Protein AF-A0A7X0KRL3-F1 (afdb_monomer_lite)

pLDDT: mean 84.52, std 18.23, range [42.72, 98.56]

Radius of gyration: 19.03 Å; chains: 1; bounding box: 28×43×50 Å

Secondary structure (DSSP, 8-state):
-----------SS----HHHHHHHHHHHHHHHTS-HHHHHHHHHHHTT--HHHHHHHHTS-HHHHHHHHHHHHHHHHHH--

Structure (mmCIF, N/CA/C/O backbone):
data_AF-A0A7X0KRL3-F1
#
_entry.id   AF-A0A7X0KRL3-F1
#
loop_
_atom_site.group_PDB
_atom_site.id
_atom_site.type_symbol
_atom_site.label_atom_id
_atom_site.label_alt_id
_atom_site.label_comp_id
_atom_site.label_asym_id
_atom_site.label_entity_id
_atom_site.label_seq_id
_atom_site.pdbx_PDB_ins_code
_a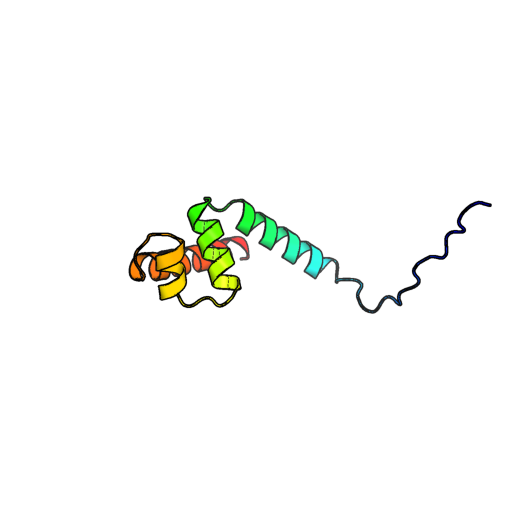tom_site.Cartn_x
_atom_site.Cartn_y
_atom_site.Cartn_z
_atom_site.occupancy
_atom_site.B_iso_or_equiv
_atom_site.auth_seq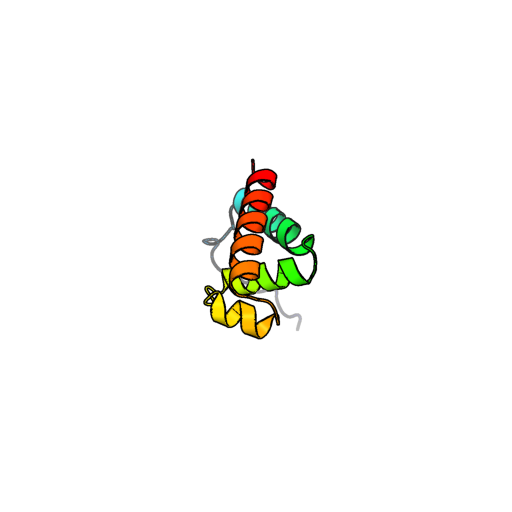_id
_atom_site.auth_comp_id
_atom_site.auth_asym_id
_atom_site.auth_atom_id
_atom_site.pdbx_PDB_model_num
ATOM 1 N N . MET A 1 1 ? 1.581 -38.774 -38.892 1.00 42.72 1 MET A N 1
ATOM 2 C CA . MET A 1 1 ? 1.407 -37.375 -39.322 1.00 42.72 1 MET A CA 1
ATOM 3 C C . MET A 1 1 ? 1.968 -36.508 -38.209 1.00 42.72 1 MET A C 1
ATOM 5 O O . MET A 1 1 ? 1.378 -36.529 -37.133 1.00 42.72 1 MET A O 1
ATOM 9 N N . PRO A 1 2 ? 3.143 -35.885 -38.391 1.00 44.44 2 PRO A N 1
ATOM 10 C CA . PRO A 1 2 ? 3.663 -34.919 -37.435 1.00 44.44 2 PRO A CA 1
ATOM 11 C C 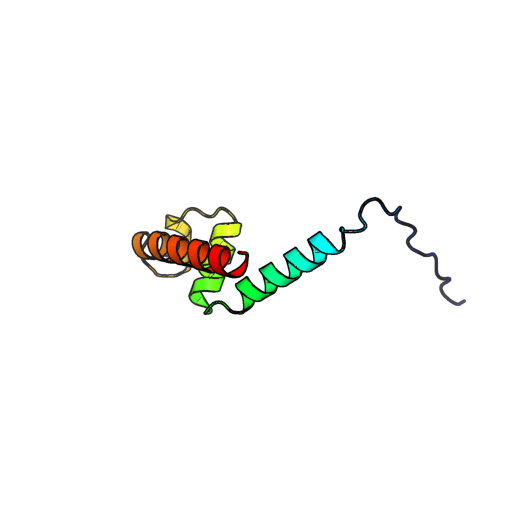. PRO A 1 2 ? 2.801 -33.663 -37.538 1.00 44.44 2 PRO A C 1
ATOM 13 O O . PRO A 1 2 ? 2.428 -33.260 -38.639 1.00 44.44 2 PRO A O 1
ATOM 16 N N . LEU A 1 3 ? 2.426 -33.097 -36.397 1.00 50.44 3 LEU A N 1
ATOM 17 C CA . LEU A 1 3 ? 1.791 -31.790 -36.355 1.00 50.44 3 LEU A CA 1
ATOM 18 C C . LEU A 1 3 ? 2.870 -30.769 -36.717 1.00 50.44 3 LEU A C 1
ATOM 20 O O . LEU A 1 3 ? 3.696 -30.398 -35.890 1.00 50.44 3 LEU A O 1
ATOM 24 N N . ASP A 1 4 ? 2.883 -30.443 -38.004 1.00 44.88 4 ASP A N 1
ATOM 25 C CA . ASP A 1 4 ? 3.511 -29.287 -38.622 1.00 44.88 4 ASP A CA 1
ATOM 26 C C . ASP A 1 4 ? 3.083 -28.041 -37.839 1.00 44.88 4 ASP A C 1
ATOM 28 O O . ASP A 1 4 ? 1.926 -27.623 -37.883 1.00 44.88 4 ASP A O 1
ATOM 32 N N . GLU A 1 5 ? 3.935 -27.634 -36.900 1.00 51.00 5 GLU A N 1
ATOM 33 C CA . GLU A 1 5 ? 4.694 -26.379 -36.931 1.00 51.00 5 GLU A CA 1
ATOM 34 C C . GLU A 1 5 ? 4.116 -25.230 -37.779 1.00 51.00 5 GLU A C 1
ATOM 36 O O . GLU A 1 5 ? 4.845 -24.423 -38.347 1.00 51.00 5 GLU A O 1
ATOM 41 N N . THR A 1 6 ? 2.795 -25.042 -37.771 1.00 49.59 6 THR A N 1
ATOM 42 C CA . THR A 1 6 ? 2.189 -23.745 -38.068 1.00 49.59 6 THR A CA 1
ATOM 43 C C . THR A 1 6 ? 2.401 -22.853 -36.853 1.00 49.59 6 THR A C 1
ATOM 45 O O . THR A 1 6 ? 1.511 -22.647 -36.024 1.00 49.59 6 THR A O 1
ATOM 48 N N . LEU A 1 7 ? 3.657 -22.423 -36.724 1.00 48.72 7 LEU A N 1
ATOM 49 C CA . LEU A 1 7 ? 4.074 -21.077 -36.376 1.00 48.72 7 LEU A CA 1
ATOM 50 C C . LEU A 1 7 ? 2.853 -20.164 -36.225 1.00 48.72 7 LEU A C 1
ATOM 52 O O . LEU A 1 7 ? 2.225 -19.781 -37.212 1.00 48.72 7 LEU A O 1
ATOM 56 N N . TYR A 1 8 ? 2.494 -19.872 -34.974 1.00 47.72 8 TYR A N 1
ATOM 57 C CA . TYR A 1 8 ? 1.607 -18.764 -34.648 1.00 47.72 8 TYR A CA 1
ATOM 58 C C . TYR A 1 8 ? 2.334 -17.483 -35.071 1.00 47.72 8 TYR A C 1
ATOM 60 O O . TYR A 1 8 ? 2.968 -16.811 -34.264 1.00 47.72 8 TYR A O 1
ATOM 68 N N . ASP A 1 9 ? 2.258 -17.182 -36.364 1.00 43.81 9 ASP A N 1
ATOM 69 C CA . ASP A 1 9 ? 2.546 -15.889 -36.967 1.00 43.81 9 ASP A CA 1
ATOM 70 C C . ASP A 1 9 ? 1.422 -14.933 -36.548 1.00 43.81 9 ASP A C 1
ATOM 72 O O . ASP A 1 9 ? 0.525 -14.562 -37.306 1.00 43.81 9 ASP A O 1
ATOM 76 N N . VAL A 1 10 ? 1.397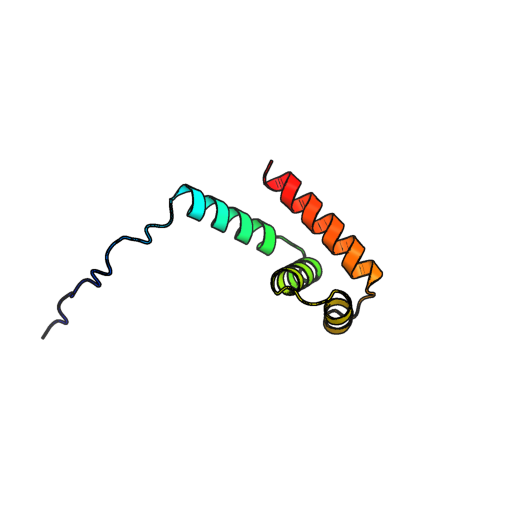 -14.629 -35.251 1.00 55.41 10 VAL A N 1
ATOM 77 C CA . VAL A 1 10 ? 0.661 -13.490 -34.728 1.00 55.41 10 VAL A CA 1
ATOM 78 C C . VAL A 1 10 ? 1.621 -12.330 -34.860 1.00 55.41 10 VAL A C 1
ATOM 80 O O . VAL A 1 10 ? 2.437 -12.102 -33.974 1.00 55.41 10 VAL A O 1
ATOM 83 N N . ALA A 1 11 ? 1.527 -11.670 -36.013 1.00 48.38 11 ALA A N 1
ATOM 84 C CA . ALA A 1 11 ? 2.081 -10.365 -36.334 1.00 48.38 11 ALA A CA 1
ATOM 85 C C . ALA A 1 11 ? 2.646 -9.628 -35.105 1.00 48.38 11 ALA A C 1
ATOM 87 O O . ALA A 1 11 ? 1.888 -9.178 -34.239 1.00 48.38 11 ALA A O 1
ATOM 88 N N . ASP A 1 12 ? 3.975 -9.507 -35.063 1.00 50.00 12 ASP A N 1
ATOM 89 C CA . ASP A 1 12 ? 4.752 -8.721 -34.103 1.00 50.00 12 ASP A CA 1
ATOM 90 C C . ASP A 1 12 ? 4.319 -7.242 -34.125 1.00 50.00 12 ASP A C 1
ATOM 92 O O . ASP A 1 12 ? 4.929 -6.376 -34.745 1.00 50.00 12 ASP A O 1
ATOM 96 N N . GLY A 1 13 ? 3.218 -6.944 -33.440 1.00 47.56 13 GLY A N 1
ATOM 97 C CA . GLY A 1 13 ? 2.832 -5.606 -32.986 1.00 47.56 13 GLY A CA 1
ATOM 98 C C . GLY A 1 13 ? 2.965 -5.455 -31.469 1.00 47.56 13 GLY A C 1
ATOM 99 O O . GLY A 1 13 ? 2.628 -4.409 -30.924 1.00 47.56 13 GLY A O 1
ATOM 100 N N . ASN A 1 14 ? 3.426 -6.511 -30.789 1.00 55.03 14 ASN A N 1
ATOM 101 C CA . ASN A 1 14 ? 3.515 -6.604 -29.335 1.00 55.03 14 ASN A CA 1
ATOM 102 C C . ASN A 1 14 ? 4.839 -7.225 -28.868 1.00 55.03 14 ASN A C 1
ATOM 104 O O . ASN A 1 14 ? 4.875 -7.870 -27.821 1.00 55.03 14 ASN A O 1
ATOM 108 N N . ALA A 1 15 ? 5.929 -7.041 -29.621 1.00 55.84 15 ALA A N 1
ATOM 109 C CA . ALA A 1 15 ? 7.252 -7.195 -29.034 1.00 55.84 15 ALA A CA 1
ATOM 110 C C . ALA A 1 15 ? 7.323 -6.181 -27.883 1.00 55.84 15 ALA A C 1
ATOM 112 O O . ALA A 1 15 ? 7.528 -4.988 -28.115 1.00 55.84 15 ALA A O 1
ATOM 113 N N . MET A 1 16 ? 7.022 -6.628 -26.656 1.00 57.59 16 MET A N 1
ATOM 114 C CA . MET A 1 16 ? 7.212 -5.812 -25.468 1.00 57.59 16 MET A CA 1
ATOM 115 C C . MET A 1 16 ? 8.654 -5.342 -25.532 1.00 57.59 16 MET A C 1
ATOM 117 O O . MET A 1 16 ? 9.566 -6.166 -25.557 1.00 57.59 16 MET A O 1
ATOM 121 N N . ASP A 1 17 ? 8.830 -4.026 -25.624 1.00 80.19 17 ASP A N 1
ATOM 122 C CA . ASP A 1 17 ? 10.140 -3.396 -25.580 1.00 80.19 17 ASP A CA 1
ATOM 123 C C . ASP A 1 17 ? 10.960 -4.067 -24.460 1.00 80.19 17 ASP A C 1
ATOM 125 O O . ASP A 1 17 ? 10.456 -4.150 -23.330 1.00 80.19 17 ASP A O 1
ATOM 129 N N . PRO A 1 18 ? 12.164 -4.602 -24.738 1.00 84.06 18 PRO A N 1
ATOM 130 C CA . PRO A 1 18 ? 12.976 -5.279 -23.729 1.00 84.06 18 PRO A CA 1
ATOM 131 C C . PRO A 1 18 ? 13.192 -4.418 -22.474 1.00 84.06 18 PRO A C 1
ATOM 133 O O . PRO A 1 18 ? 13.297 -4.955 -21.369 1.00 84.06 18 PRO A O 1
ATOM 136 N N . GLU A 1 19 ? 13.177 -3.087 -22.603 1.00 84.38 19 GLU A N 1
ATOM 137 C CA . GLU A 1 19 ? 13.210 -2.169 -21.462 1.00 84.38 19 GLU A CA 1
ATOM 138 C C . GLU A 1 19 ? 11.936 -2.264 -20.599 1.00 84.38 19 GLU A C 1
ATOM 140 O O . GLU A 1 19 ? 12.003 -2.299 -19.365 1.00 84.38 19 GLU A O 1
ATOM 145 N N . ASN A 1 20 ? 10.762 -2.357 -21.227 1.00 85.31 20 ASN A N 1
ATOM 146 C CA . ASN A 1 20 ? 9.485 -2.525 -20.531 1.00 85.31 20 ASN A CA 1
ATOM 147 C C . ASN A 1 20 ? 9.377 -3.898 -19.865 1.00 85.31 20 ASN A C 1
ATOM 149 O O . ASN A 1 20 ? 8.869 -3.991 -18.746 1.00 85.31 20 ASN A O 1
ATOM 153 N N . GLU A 1 21 ? 9.886 -4.953 -20.503 1.00 88.38 21 GLU A N 1
ATOM 154 C CA . GLU A 1 21 ? 9.948 -6.278 -19.886 1.00 88.38 21 GLU A CA 1
ATOM 155 C C . GLU A 1 21 ? 10.858 -6.269 -18.646 1.00 88.38 21 GLU A C 1
ATOM 157 O O . GLU A 1 21 ? 10.483 -6.781 -17.588 1.00 88.38 21 GLU A O 1
ATOM 162 N N . GLN A 1 22 ? 12.021 -5.618 -18.731 1.00 88.38 22 GLN A N 1
ATOM 163 C CA . GLN A 1 22 ? 12.934 -5.474 -17.599 1.00 88.38 22 GLN A CA 1
ATOM 164 C C . GLN A 1 22 ? 12.302 -4.683 -16.442 1.00 88.38 22 GLN A C 1
ATOM 166 O O . GLN A 1 22 ? 12.390 -5.108 -15.286 1.00 88.38 22 GLN A O 1
ATOM 171 N N . ARG A 1 23 ? 11.620 -3.567 -16.733 1.00 85.94 23 ARG A N 1
ATOM 172 C CA . ARG A 1 23 ? 10.889 -2.777 -15.725 1.00 85.94 23 ARG A CA 1
ATOM 173 C C . ARG A 1 23 ? 9.771 -3.580 -15.065 1.00 85.94 23 ARG A C 1
ATOM 175 O O . ARG A 1 23 ? 9.606 -3.506 -13.847 1.00 85.94 23 ARG A O 1
ATOM 182 N N . LEU A 1 24 ? 9.031 -4.370 -15.844 1.00 89.06 24 LEU A N 1
ATOM 183 C CA . LEU A 1 24 ? 7.971 -5.232 -15.328 1.00 89.06 24 LEU A CA 1
ATOM 184 C C . LEU A 1 24 ? 8.528 -6.296 -14.376 1.00 89.06 24 LEU A C 1
ATOM 186 O O . LEU A 1 24 ? 7.979 -6.486 -13.290 1.00 89.06 24 LEU A O 1
ATOM 190 N N . ARG A 1 25 ? 9.637 -6.949 -14.742 1.00 90.50 25 ARG A N 1
ATOM 191 C CA . ARG A 1 25 ? 10.312 -7.928 -13.875 1.00 90.50 25 ARG A CA 1
ATOM 192 C C . ARG A 1 25 ? 10.780 -7.292 -12.566 1.00 90.50 25 ARG A C 1
ATOM 194 O O . ARG A 1 25 ? 10.525 -7.849 -11.503 1.00 90.50 25 ARG A O 1
ATOM 201 N N . LEU A 1 26 ? 11.381 -6.100 -12.622 1.00 88.94 26 LEU A N 1
ATOM 202 C CA . LEU A 1 26 ? 11.803 -5.371 -11.421 1.00 88.94 26 LEU A CA 1
ATOM 203 C C . LEU A 1 26 ? 10.613 -5.061 -10.498 1.00 88.94 26 LEU A C 1
ATOM 205 O O . LEU A 1 26 ? 10.699 -5.250 -9.287 1.00 88.94 26 LEU A O 1
ATOM 209 N N . LEU A 1 27 ? 9.473 -4.650 -11.060 1.00 87.94 27 LEU A N 1
ATOM 210 C CA . LEU A 1 27 ? 8.258 -4.395 -10.285 1.00 87.94 27 LEU A CA 1
ATOM 211 C C . LEU A 1 27 ? 7.714 -5.662 -9.626 1.00 87.94 27 LEU A C 1
ATOM 213 O O . LEU A 1 27 ? 7.388 -5.638 -8.438 1.00 87.94 27 LEU A O 1
ATOM 217 N N . GLN A 1 28 ? 7.640 -6.767 -10.368 1.00 91.19 28 GLN A N 1
ATOM 218 C CA . GLN A 1 28 ? 7.199 -8.056 -9.832 1.00 91.19 28 GLN A CA 1
ATOM 219 C C . GLN A 1 28 ? 8.093 -8.517 -8.676 1.00 91.19 28 GLN A C 1
ATOM 221 O O . GLN A 1 28 ? 7.583 -8.928 -7.633 1.00 91.19 28 GLN A O 1
ATOM 226 N N . ASP A 1 29 ? 9.406 -8.361 -8.819 1.00 91.62 29 ASP A N 1
ATOM 227 C CA . ASP A 1 29 ? 10.389 -8.657 -7.781 1.00 91.62 29 ASP A CA 1
ATOM 228 C C . ASP A 1 29 ? 10.185 -7.804 -6.522 1.00 91.62 29 ASP A C 1
ATOM 230 O O . ASP A 1 29 ? 10.148 -8.328 -5.405 1.00 91.62 29 ASP A O 1
ATOM 234 N N . VAL A 1 30 ? 10.009 -6.489 -6.684 1.00 90.06 30 VAL A N 1
ATOM 235 C CA . VAL A 1 30 ? 9.768 -5.565 -5.565 1.00 90.06 30 VAL A CA 1
ATOM 23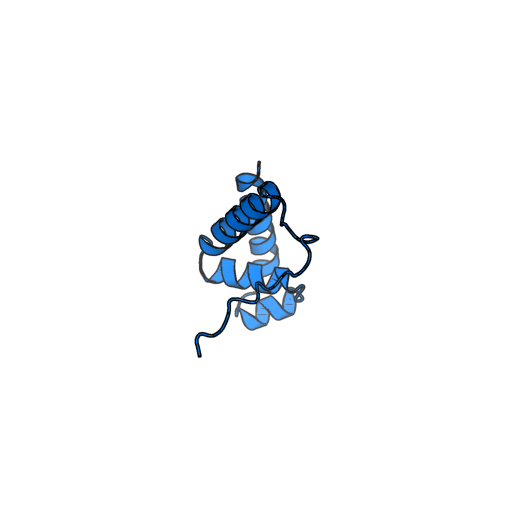6 C C . VAL A 1 30 ? 8.480 -5.924 -4.821 1.00 90.06 30 VAL A C 1
ATOM 238 O O . VAL A 1 30 ? 8.461 -5.911 -3.586 1.00 90.06 30 VAL A O 1
ATOM 241 N N . ILE A 1 31 ? 7.416 -6.287 -5.546 1.00 89.94 31 ILE A N 1
ATOM 242 C CA . ILE A 1 31 ? 6.145 -6.751 -4.968 1.00 89.94 31 ILE A CA 1
ATOM 243 C C . ILE A 1 31 ? 6.345 -8.082 -4.229 1.00 89.94 31 ILE A C 1
ATOM 245 O O . ILE A 1 31 ? 5.852 -8.252 -3.111 1.00 89.94 31 ILE A O 1
ATOM 249 N N . ALA A 1 32 ? 7.079 -9.025 -4.825 1.00 91.62 32 ALA A N 1
ATOM 250 C CA . ALA A 1 32 ? 7.292 -10.362 -4.276 1.00 91.62 32 ALA A CA 1
ATOM 251 C C . ALA A 1 32 ? 8.097 -10.355 -2.968 1.00 91.62 32 ALA A C 1
ATOM 253 O O . ALA A 1 32 ? 7.814 -11.167 -2.085 1.00 91.62 32 ALA A O 1
ATOM 254 N N . ARG A 1 33 ? 9.052 -9.426 -2.823 1.00 91.94 33 ARG A N 1
ATOM 255 C CA . ARG A 1 33 ? 9.894 -9.262 -1.623 1.00 91.94 33 ARG A CA 1
ATOM 256 C C . ARG A 1 33 ? 9.172 -8.598 -0.444 1.00 91.94 33 ARG A C 1
ATOM 258 O O . ARG A 1 33 ? 9.708 -8.595 0.664 1.00 91.94 33 ARG A O 1
ATOM 265 N N . GLN A 1 34 ? 7.979 -8.028 -0.642 1.00 91.56 34 GLN A N 1
ATOM 266 C CA . GLN A 1 34 ? 7.228 -7.428 0.464 1.00 91.56 34 GLN A CA 1
ATOM 267 C C . GLN A 1 34 ? 6.767 -8.499 1.472 1.00 91.56 34 GLN A C 1
ATOM 269 O O . GLN A 1 34 ? 6.391 -9.606 1.072 1.00 91.56 34 GLN A O 1
ATOM 274 N N . PRO A 1 35 ? 6.700 -8.169 2.778 1.00 94.75 35 PRO A N 1
ATOM 275 C CA . PRO A 1 35 ? 6.059 -9.032 3.767 1.00 94.75 35 PRO A CA 1
ATOM 276 C C . PRO A 1 35 ? 4.626 -9.410 3.348 1.00 94.75 35 PRO A C 1
ATOM 278 O O . PRO A 1 35 ? 3.950 -8.580 2.737 1.00 94.75 35 PRO A O 1
ATOM 281 N N . PRO A 1 36 ? 4.100 -10.596 3.718 1.00 95.88 36 PRO A N 1
ATOM 282 C CA . PRO A 1 36 ? 2.819 -11.094 3.202 1.00 95.88 36 PRO A CA 1
ATOM 283 C C . PRO A 1 36 ? 1.646 -10.112 3.321 1.00 95.88 36 PRO A C 1
ATOM 285 O O . PRO A 1 36 ? 0.898 -9.933 2.362 1.00 95.88 36 PRO A O 1
ATOM 288 N N . LEU A 1 37 ? 1.517 -9.433 4.467 1.00 95.81 37 LEU A N 1
ATOM 289 C CA . LEU A 1 37 ? 0.474 -8.426 4.690 1.00 95.81 37 LEU A CA 1
ATOM 290 C C . LEU A 1 37 ? 0.646 -7.202 3.781 1.00 95.81 37 LEU A C 1
ATOM 292 O O . LEU A 1 37 ? -0.322 -6.705 3.216 1.00 95.81 37 LEU A O 1
ATOM 296 N N . ASP A 1 38 ? 1.877 -6.720 3.644 1.00 96.06 38 ASP A N 1
ATOM 297 C CA . ASP A 1 38 ? 2.200 -5.556 2.823 1.00 96.06 38 ASP A CA 1
ATOM 298 C C . ASP A 1 38 ? 2.012 -5.878 1.324 1.00 96.06 38 ASP A C 1
ATOM 300 O O . ASP A 1 38 ? 1.523 -5.038 0.571 1.00 96.06 38 ASP A O 1
ATOM 304 N N . ARG A 1 39 ? 2.310 -7.116 0.901 1.00 96.12 39 ARG A N 1
ATOM 305 C CA . ARG A 1 39 ? 2.026 -7.613 -0.454 1.00 96.12 39 ARG A CA 1
ATOM 306 C C . ARG A 1 39 ? 0.526 -7.696 -0.725 1.00 96.12 39 ARG A C 1
ATOM 308 O O . ARG A 1 39 ? 0.076 -7.210 -1.755 1.00 96.12 39 ARG A O 1
ATOM 315 N N . ALA A 1 40 ? -0.248 -8.277 0.193 1.00 97.19 40 ALA A N 1
ATOM 316 C CA . ALA A 1 40 ? -1.704 -8.361 0.063 1.00 97.19 40 ALA A CA 1
ATOM 317 C C . ALA A 1 40 ? -2.344 -6.965 -0.017 1.00 97.19 40 ALA A C 1
ATOM 319 O O . ALA A 1 40 ? -3.172 -6.710 -0.886 1.00 97.19 40 ALA A O 1
ATOM 320 N N . LEU A 1 41 ? -1.893 -6.041 0.836 1.00 97.56 41 LEU A N 1
ATOM 321 C CA . LEU A 1 41 ? -2.295 -4.636 0.806 1.00 97.56 41 LEU A CA 1
ATOM 322 C C . LEU A 1 41 ? -2.003 -3.976 -0.546 1.00 97.56 41 LEU A C 1
ATOM 324 O O . LEU A 1 41 ? -2.859 -3.273 -1.076 1.00 97.56 41 LEU A O 1
ATOM 328 N N . LEU A 1 42 ? -0.806 -4.192 -1.094 1.00 95.56 42 LEU A N 1
ATOM 329 C CA . LEU A 1 42 ? -0.408 -3.616 -2.374 1.00 95.56 42 LEU A CA 1
ATOM 330 C C . LEU A 1 42 ? -1.246 -4.166 -3.534 1.00 95.56 42 LEU A C 1
ATOM 332 O O . LEU A 1 42 ? -1.696 -3.381 -4.358 1.00 95.56 42 LEU A O 1
ATOM 336 N N . LEU A 1 43 ? -1.495 -5.477 -3.577 1.00 95.69 43 LEU A N 1
ATOM 337 C CA . LEU A 1 43 ? -2.316 -6.098 -4.622 1.00 95.69 43 LEU A CA 1
ATOM 338 C C . LEU A 1 43 ? -3.752 -5.565 -4.604 1.00 95.69 43 LEU A C 1
ATOM 340 O O . LEU A 1 43 ? -4.244 -5.114 -5.631 1.00 95.69 43 LEU A O 1
ATOM 344 N N . LEU A 1 44 ? -4.385 -5.516 -3.430 1.00 97.75 44 LEU A N 1
ATOM 345 C CA . LEU A 1 44 ? -5.732 -4.956 -3.293 1.00 97.75 44 LEU A CA 1
ATOM 346 C C . LEU A 1 44 ? -5.776 -3.467 -3.668 1.00 97.75 44 LEU A C 1
ATOM 348 O O . LEU A 1 44 ? -6.749 -3.002 -4.251 1.00 97.75 44 LEU A O 1
ATOM 352 N N . TYR A 1 45 ? -4.719 -2.712 -3.354 1.00 96.31 45 TYR A N 1
ATOM 353 C CA . TYR A 1 45 ? -4.607 -1.314 -3.768 1.00 96.31 45 TYR A CA 1
ATOM 354 C C . TYR A 1 45 ? -4.471 -1.162 -5.293 1.00 96.31 45 TYR A C 1
ATOM 356 O O . TYR A 1 45 ? -5.045 -0.237 -5.854 1.00 96.31 45 TYR A O 1
ATOM 364 N N . LEU A 1 46 ? -3.730 -2.053 -5.962 1.00 94.00 46 LEU A N 1
ATOM 365 C CA . LEU A 1 46 ? -3.583 -2.064 -7.425 1.00 94.00 46 LEU A CA 1
ATOM 366 C C . LEU A 1 46 ? -4.870 -2.480 -8.152 1.00 94.00 46 LEU A C 1
ATOM 368 O O . LEU A 1 46 ? -5.056 -2.111 -9.304 1.00 94.00 46 LEU A O 1
ATOM 372 N N . GLU A 1 47 ? -5.763 -3.208 -7.481 1.00 96.62 47 GLU A N 1
ATOM 373 C CA . GLU A 1 47 ? -7.131 -3.485 -7.943 1.00 96.62 47 GLU A CA 1
ATOM 374 C C . GLU A 1 47 ? -8.098 -2.298 -7.728 1.00 96.62 47 GLU A C 1
ATOM 376 O O . GLU A 1 47 ? -9.311 -2.467 -7.850 1.00 96.62 47 GLU A O 1
ATOM 381 N N . ASP A 1 48 ? -7.593 -1.116 -7.351 1.00 96.62 48 ASP A N 1
ATOM 382 C CA . ASP A 1 48 ? -8.374 0.089 -7.034 1.00 96.62 48 ASP A CA 1
ATOM 383 C C . ASP A 1 48 ? -9.449 -0.127 -5.948 1.00 96.62 48 ASP A C 1
ATOM 385 O O . ASP A 1 48 ? -10.470 0.568 -5.886 1.00 96.62 48 ASP A O 1
ATOM 389 N N . ARG A 1 49 ? -9.216 -1.076 -5.028 1.00 97.69 49 ARG A N 1
ATOM 390 C CA . ARG A 1 49 ? -10.133 -1.328 -3.909 1.00 97.69 49 ARG A CA 1
ATOM 391 C C . ARG A 1 49 ? -10.169 -0.127 -2.953 1.00 97.69 49 ARG A C 1
ATOM 393 O O . ARG A 1 49 ? -9.117 0.397 -2.571 1.00 97.69 49 ARG A O 1
ATOM 400 N N . PRO A 1 50 ? -11.353 0.284 -2.462 1.00 97.94 50 PRO A N 1
ATOM 401 C CA . PRO A 1 50 ? -11.457 1.315 -1.435 1.00 97.94 50 PRO A CA 1
ATOM 402 C C . PRO A 1 50 ? -10.693 0.926 -0.162 1.00 97.94 50 PRO A C 1
ATOM 404 O O . PRO A 1 50 ? -10.818 -0.196 0.325 1.00 97.94 50 PRO A O 1
ATOM 407 N N . GLN A 1 51 ? -9.963 1.865 0.451 1.00 97.62 51 GLN A N 1
ATOM 408 C CA . GLN A 1 51 ? -9.145 1.584 1.648 1.00 97.62 51 GLN A CA 1
ATOM 409 C C . GLN A 1 51 ? -9.948 0.978 2.809 1.00 97.62 51 GLN A C 1
ATOM 411 O O . GLN A 1 51 ? -9.436 0.133 3.543 1.00 97.62 51 GLN A O 1
ATOM 416 N N . ARG A 1 52 ? -11.222 1.361 2.943 1.00 98.06 52 ARG A N 1
ATOM 417 C CA . ARG A 1 52 ? -12.163 0.773 3.902 1.00 98.06 52 ARG A CA 1
ATOM 418 C C . ARG A 1 52 ? -12.438 -0.713 3.644 1.00 98.06 52 ARG A C 1
ATOM 420 O O . ARG A 1 52 ? -12.542 -1.476 4.599 1.00 98.06 52 ARG A O 1
ATOM 427 N N . GLU A 1 53 ? -12.567 -1.129 2.386 1.00 98.56 53 GLU A N 1
ATOM 428 C CA . GLU A 1 53 ? -12.761 -2.537 2.011 1.00 98.56 53 GLU A CA 1
ATOM 429 C C . GLU A 1 53 ? -11.478 -3.334 2.262 1.00 98.56 53 GLU A C 1
ATOM 431 O O . GLU A 1 53 ? -11.513 -4.393 2.884 1.00 98.56 53 GLU A O 1
ATOM 436 N N . ILE A 1 54 ? -10.326 -2.766 1.898 1.00 98.56 54 ILE A N 1
ATOM 437 C CA . ILE A 1 54 ? -9.011 -3.353 2.181 1.00 98.56 54 ILE A CA 1
ATOM 438 C C . ILE A 1 54 ? -8.822 -3.584 3.688 1.00 98.56 54 ILE A C 1
ATOM 440 O O . ILE A 1 54 ? -8.368 -4.649 4.104 1.00 98.56 54 ILE A O 1
ATOM 444 N N . ALA A 1 55 ? -9.196 -2.604 4.513 1.00 98.50 55 ALA A N 1
ATOM 445 C CA . ALA A 1 55 ? -9.132 -2.699 5.969 1.00 98.50 55 ALA A CA 1
ATOM 446 C C . ALA A 1 55 ? -9.955 -3.885 6.503 1.00 98.50 55 ALA A C 1
ATOM 448 O O . ALA A 1 55 ? -9.468 -4.647 7.339 1.00 98.50 55 ALA A O 1
ATOM 449 N N . GLN A 1 56 ? -11.166 -4.081 5.972 1.00 98.44 56 GLN A N 1
ATOM 450 C CA . GLN A 1 56 ? -12.034 -5.205 6.335 1.00 98.44 56 GLN A CA 1
ATOM 451 C C . GLN A 1 56 ? -11.448 -6.553 5.901 1.00 98.44 56 GLN A C 1
ATOM 453 O O . GLN A 1 56 ? -11.401 -7.471 6.714 1.00 98.44 56 GLN A O 1
ATOM 458 N N . ILE A 1 57 ? -10.960 -6.660 4.660 1.00 98.12 57 ILE A N 1
ATOM 459 C CA . ILE A 1 57 ? -10.368 -7.896 4.117 1.00 98.12 57 ILE A CA 1
ATOM 460 C C . ILE A 1 57 ? -9.135 -8.316 4.925 1.00 98.12 57 ILE A C 1
ATOM 462 O O . ILE A 1 57 ? -8.958 -9.493 5.232 1.00 98.12 57 ILE A O 1
ATOM 466 N N . LEU A 1 58 ? -8.277 -7.356 5.276 1.00 97.75 58 LEU A N 1
ATOM 467 C CA . LEU A 1 58 ? -7.008 -7.622 5.955 1.00 97.75 58 LEU A CA 1
ATOM 468 C C . LEU A 1 58 ? -7.114 -7.640 7.488 1.00 97.75 58 LEU A C 1
ATOM 470 O O . LEU A 1 58 ? -6.120 -7.926 8.155 1.00 97.75 58 LEU A O 1
ATOM 474 N N . GLY A 1 59 ? -8.280 -7.318 8.057 1.00 97.88 59 GLY A N 1
ATOM 475 C CA . GLY A 1 59 ? -8.485 -7.280 9.507 1.00 97.88 59 GLY A CA 1
ATOM 476 C C . GLY A 1 59 ? -7.667 -6.197 10.222 1.00 97.88 59 GLY A C 1
ATOM 477 O O . GLY A 1 59 ? -7.247 -6.389 11.362 1.00 97.88 59 GLY A O 1
ATOM 478 N N . ILE A 1 60 ? -7.416 -5.064 9.559 1.00 97.75 60 ILE A N 1
ATOM 479 C CA . ILE A 1 60 ? -6.685 -3.910 10.113 1.00 97.75 60 ILE A CA 1
ATOM 480 C C . ILE A 1 60 ? -7.538 -2.641 10.033 1.00 97.75 60 ILE A C 1
ATOM 482 O O . ILE A 1 60 ? -8.607 -2.630 9.435 1.00 97.75 60 ILE A O 1
ATOM 486 N N . THR A 1 61 ? -7.090 -1.543 10.642 1.00 98.44 61 THR A N 1
ATOM 487 C CA . THR A 1 61 ? -7.821 -0.270 10.562 1.00 98.44 61 THR A CA 1
ATOM 488 C C . THR A 1 61 ? -7.542 0.461 9.250 1.00 98.44 61 THR A C 1
ATOM 490 O O . THR A 1 61 ? -6.458 0.353 8.677 1.00 98.44 61 THR A O 1
ATOM 493 N N . GLU A 1 62 ? -8.493 1.286 8.810 1.00 98.06 62 GLU A N 1
ATOM 494 C CA . GLU A 1 62 ? -8.346 2.131 7.616 1.00 98.06 62 GLU A CA 1
ATOM 495 C C . GLU A 1 62 ? -7.143 3.089 7.724 1.00 98.06 62 GLU A C 1
ATOM 497 O O . GLU A 1 62 ? -6.364 3.219 6.788 1.00 98.06 62 GLU A O 1
ATOM 502 N N . SER A 1 63 ? -6.888 3.658 8.909 1.00 98.06 63 SER A N 1
ATOM 503 C CA . SER A 1 63 ? -5.685 4.472 9.164 1.00 98.06 63 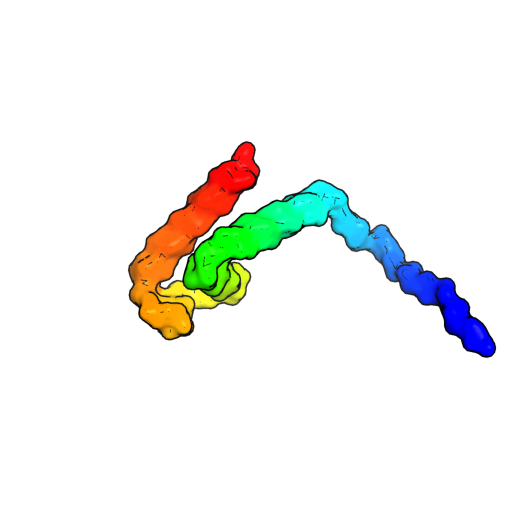SER A CA 1
ATOM 504 C C . SER A 1 63 ? -4.379 3.673 9.006 1.00 98.06 63 SER A C 1
ATOM 506 O O . SER A 1 63 ? -3.382 4.175 8.468 1.00 98.06 63 SER A O 1
ATOM 508 N N . ASN A 1 64 ? -4.374 2.396 9.416 1.00 98.12 64 ASN A N 1
ATOM 509 C CA . ASN A 1 64 ? -3.228 1.512 9.209 1.00 98.12 64 ASN A CA 1
ATOM 510 C C . ASN A 1 64 ? -2.995 1.259 7.710 1.00 98.12 64 ASN A C 1
ATOM 512 O O . ASN A 1 64 ? -1.851 1.350 7.260 1.00 98.12 64 ASN A O 1
ATOM 516 N N . VAL A 1 65 ? -4.071 1.037 6.940 1.00 98.31 65 VAL A N 1
ATOM 517 C CA . VAL A 1 65 ? -4.043 0.922 5.470 1.00 98.31 65 VAL A CA 1
ATOM 518 C C . VAL A 1 65 ? -3.420 2.167 4.840 1.00 98.31 65 VAL A C 1
ATOM 520 O O . VAL A 1 65 ? -2.412 2.039 4.142 1.00 98.31 65 VAL A O 1
ATOM 523 N N . SER A 1 66 ? -3.931 3.367 5.141 1.00 97.75 66 SER A N 1
ATOM 524 C CA . SER A 1 66 ? -3.416 4.621 4.569 1.00 97.75 66 SER A CA 1
ATOM 525 C C . SER A 1 66 ? -1.921 4.803 4.841 1.00 97.75 66 SER A C 1
ATOM 527 O O . SER A 1 66 ? -1.137 5.102 3.937 1.00 97.75 66 SER A O 1
ATOM 529 N N . THR A 1 67 ? -1.503 4.558 6.086 1.00 98.06 67 THR A N 1
ATOM 530 C CA . THR A 1 67 ? -0.103 4.702 6.504 1.00 98.06 67 THR A CA 1
ATOM 531 C C . THR A 1 67 ? 0.798 3.678 5.808 1.00 98.06 67 THR A C 1
ATOM 533 O O . THR A 1 67 ? 1.885 4.012 5.330 1.00 98.06 67 THR A O 1
ATOM 536 N N . LYS A 1 68 ? 0.370 2.412 5.741 1.00 96.94 68 LYS A N 1
ATOM 537 C CA . LYS A 1 68 ? 1.138 1.349 5.084 1.00 96.94 68 LYS A CA 1
ATOM 538 C C . LYS A 1 68 ? 1.244 1.566 3.576 1.00 96.94 68 LYS A C 1
ATOM 540 O O . LYS A 1 68 ? 2.344 1.411 3.056 1.00 96.94 68 LYS A O 1
ATOM 545 N N . ILE A 1 69 ? 0.173 1.993 2.902 1.00 96.81 69 ILE A N 1
ATOM 546 C CA . ILE A 1 69 ? 0.206 2.349 1.474 1.00 96.81 69 ILE A CA 1
ATOM 547 C C . ILE A 1 69 ? 1.203 3.484 1.232 1.00 96.81 69 ILE A C 1
ATOM 549 O O . ILE A 1 69 ? 2.018 3.395 0.316 1.00 96.81 69 ILE A O 1
ATOM 553 N N . GLY A 1 70 ? 1.181 4.531 2.063 1.00 96.44 70 GLY A N 1
ATOM 554 C CA . GLY A 1 70 ? 2.132 5.640 1.956 1.00 96.44 70 GLY A CA 1
ATOM 555 C C . GLY A 1 70 ? 3.587 5.168 2.025 1.00 96.44 70 GLY A C 1
ATOM 556 O O . GLY A 1 70 ? 4.391 5.508 1.156 1.00 96.44 70 GLY A O 1
ATOM 557 N N . ARG A 1 71 ? 3.909 4.314 3.008 1.00 95.19 71 ARG A N 1
ATOM 558 C CA . ARG A 1 71 ? 5.249 3.721 3.155 1.00 95.19 71 ARG A CA 1
ATOM 559 C C . ARG A 1 71 ? 5.622 2.798 1.999 1.00 95.19 71 ARG A C 1
ATOM 561 O O . ARG A 1 71 ? 6.747 2.872 1.523 1.00 95.19 71 ARG A O 1
ATOM 568 N N . LEU A 1 72 ? 4.698 1.955 1.537 1.00 94.50 72 LEU A N 1
ATOM 569 C CA . LEU A 1 72 ? 4.918 1.068 0.393 1.00 94.50 72 LEU A CA 1
ATOM 570 C C . LEU A 1 72 ? 5.260 1.861 -0.866 1.00 94.50 72 LEU A C 1
ATOM 572 O O . LEU A 1 72 ? 6.265 1.580 -1.507 1.00 94.50 72 LEU A O 1
ATOM 576 N N . LYS A 1 73 ? 4.475 2.900 -1.170 1.00 92.50 73 LYS A N 1
ATOM 577 C CA . LYS A 1 73 ? 4.727 3.789 -2.308 1.00 92.50 73 LYS A CA 1
ATOM 578 C C . LYS A 1 73 ? 6.082 4.489 -2.208 1.00 92.50 73 LYS A C 1
ATOM 580 O O . LYS A 1 73 ? 6.736 4.652 -3.230 1.00 92.50 73 LYS A O 1
ATOM 585 N N . GLN A 1 74 ? 6.491 4.909 -1.008 1.00 93.38 74 GLN A N 1
ATOM 586 C CA . GLN A 1 74 ? 7.810 5.511 -0.807 1.00 93.38 74 GLN A CA 1
ATOM 587 C C . GLN A 1 74 ? 8.930 4.500 -1.066 1.00 93.38 74 GLN A C 1
ATOM 589 O O . GLN A 1 74 ? 9.786 4.779 -1.891 1.00 93.38 74 GLN A O 1
ATOM 594 N N . ARG A 1 75 ? 8.867 3.307 -0.458 1.00 89.69 75 ARG A N 1
ATOM 595 C CA . ARG A 1 75 ? 9.869 2.251 -0.677 1.00 89.69 75 ARG A CA 1
ATOM 596 C C . ARG A 1 75 ? 9.997 1.868 -2.147 1.00 89.69 75 ARG A C 1
ATOM 598 O O . ARG A 1 75 ? 11.103 1.723 -2.634 1.00 89.69 75 ARG A O 1
ATOM 605 N N . ILE A 1 76 ? 8.870 1.727 -2.850 1.00 88.62 76 ILE A N 1
ATOM 606 C CA . ILE A 1 76 ? 8.879 1.441 -4.288 1.00 88.62 76 ILE A CA 1
ATOM 607 C C . ILE A 1 76 ? 9.598 2.572 -5.029 1.00 88.62 76 ILE A C 1
ATOM 609 O O . ILE A 1 76 ? 10.516 2.291 -5.778 1.00 88.62 76 ILE A O 1
ATOM 613 N N . ARG A 1 77 ? 9.261 3.848 -4.791 1.00 89.12 77 ARG A N 1
ATOM 614 C CA . ARG A 1 77 ? 9.986 4.961 -5.434 1.00 89.12 77 ARG A CA 1
ATOM 615 C C . ARG A 1 77 ? 11.492 4.913 -5.178 1.00 89.12 77 ARG A C 1
ATOM 617 O O . ARG A 1 77 ? 12.246 5.166 -6.103 1.00 89.12 77 ARG A O 1
ATOM 624 N N . ASP A 1 78 ? 11.908 4.579 -3.962 1.00 88.62 78 ASP A N 1
ATOM 625 C CA . ASP A 1 78 ? 13.326 4.510 -3.597 1.00 88.62 78 ASP A CA 1
ATOM 626 C C . ASP A 1 78 ? 14.072 3.357 -4.308 1.00 88.62 78 ASP A C 1
ATOM 628 O O . ASP A 1 78 ? 15.272 3.468 -4.517 1.00 88.62 78 ASP A O 1
ATOM 632 N N . GLU A 1 79 ? 13.381 2.282 -4.709 1.00 83.75 79 GLU A N 1
ATOM 633 C CA . GLU A 1 79 ? 13.947 1.141 -5.465 1.00 83.75 79 GLU A CA 1
ATOM 634 C C . GLU A 1 79 ? 14.050 1.399 -6.981 1.00 83.75 79 GLU A C 1
ATOM 636 O O . GLU A 1 79 ? 14.775 0.697 -7.682 1.00 83.75 79 GLU A O 1
ATOM 641 N N . PHE A 1 80 ? 13.289 2.366 -7.501 1.00 79.75 80 PHE A N 1
ATOM 642 C CA . PHE A 1 80 ? 13.248 2.717 -8.928 1.00 79.75 80 PHE A CA 1
ATOM 643 C C . PHE A 1 80 ? 13.954 4.047 -9.254 1.00 79.75 80 PHE A C 1
ATOM 645 O O . PHE A 1 80 ? 13.934 4.465 -10.415 1.00 79.75 80 PHE A O 1
ATOM 652 N N . HIS A 1 81 ? 14.538 4.712 -8.253 1.00 67.06 81 HIS A N 1
ATOM 653 C CA . HIS A 1 81 ? 15.469 5.832 -8.429 1.00 67.06 81 HIS A CA 1
ATOM 654 C C . HIS A 1 81 ? 16.899 5.322 -8.614 1.00 67.06 81 HIS A C 1
ATOM 656 O O . HIS A 1 81 ? 17.624 5.952 -9.416 1.00 67.06 81 HIS A O 1
#

Sequence (81 aa):
MPLDETLYDVADGNAMDPENEQRLRLLQDVIARQPPLDRALLLLYLEDRPQREIAQILGITESNVSTKIGRLKQRIRDEFH

Foldseek 3Di:
DDPDDPDPPPDPPPPPDVVNVVVVVLVVVLLVPDDPLLSLLVVCVVVVHDLCVNCVVSVHDSVVSVVSVVVSVVVVVVSVD